Protein AF-A0A5B7EQJ8-F1 (afdb_monomer_lite)

Foldseek 3Di:
DDQPQLDLVNQLVVLVPDDQPDDDDVVRDGSVNSNVCSVVVSVVVSVVVNVQVPDDDDDDDDPDPPPPPPPPPPD

Radius of gyration: 14.71 Å; chains: 1; bounding box: 27×30×37 Å

Organism: Portunus trituberculatus (NCBI:txid210409)

pLDDT: mean 70.99, std 20.44, range [37.06, 91.81]

Structure (mmCIF, N/CA/C/O backbone):
data_AF-A0A5B7EQJ8-F1
#
_entry.id   AF-A0A5B7EQJ8-F1
#
loop_
_atom_site.group_PDB
_atom_site.id
_atom_site.type_symbol
_atom_site.label_atom_id
_atom_site.label_alt_id
_atom_site.label_comp_id
_atom_site.label_asym_id
_atom_site.label_entity_id
_atom_site.label_seq_id
_atom_site.pdbx_PDB_ins_code
_atom_site.Cartn_x
_atom_site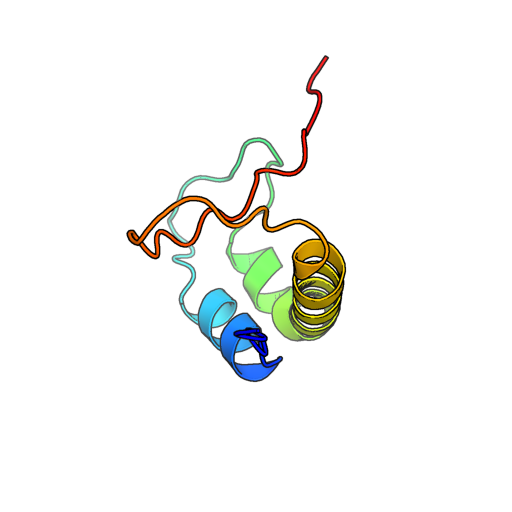.Cartn_y
_atom_site.Cartn_z
_atom_site.occupancy
_atom_site.B_iso_or_equiv
_atom_site.auth_seq_id
_atom_site.auth_comp_id
_atom_site.auth_asym_id
_atom_site.auth_atom_id
_atom_site.pdbx_PDB_model_num
ATOM 1 N N . MET A 1 1 ? -12.648 13.499 23.163 1.00 48.88 1 MET A N 1
ATOM 2 C CA . MET A 1 1 ? -11.800 12.574 22.377 1.00 48.88 1 MET A CA 1
ATOM 3 C C . MET A 1 1 ? -11.729 13.085 20.949 1.00 48.88 1 MET A C 1
ATOM 5 O O . MET A 1 1 ? -12.778 13.335 20.376 1.00 48.88 1 MET A O 1
ATOM 9 N N . LEU A 1 2 ? -10.532 13.304 20.398 1.00 48.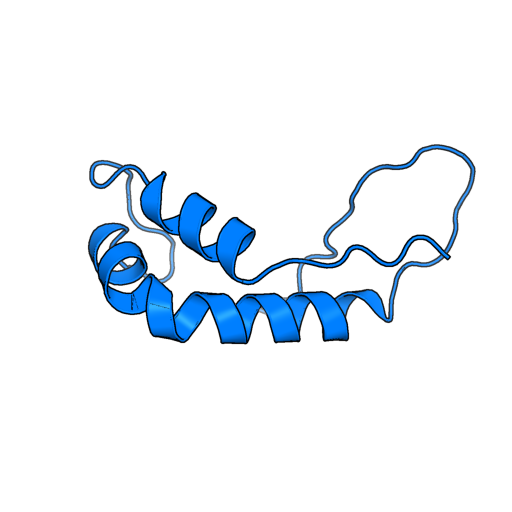94 2 LEU A N 1
ATOM 10 C CA . LEU A 1 2 ? -10.384 13.710 18.997 1.00 48.94 2 LEU A CA 1
ATOM 11 C C . LEU A 1 2 ? -10.233 12.444 18.146 1.00 48.94 2 LEU A C 1
ATOM 13 O O . LEU A 1 2 ? -9.146 11.877 18.071 1.00 48.94 2 LEU A O 1
ATOM 17 N N . THR A 1 3 ? -11.333 11.967 17.571 1.00 56.19 3 THR A N 1
ATOM 18 C CA . THR A 1 3 ? -11.334 10.790 16.694 1.00 56.19 3 THR A CA 1
ATOM 19 C C . THR A 1 3 ? -10.849 11.218 15.314 1.00 56.19 3 THR A C 1
ATOM 21 O O . THR A 1 3 ? -11.594 11.862 14.573 1.00 56.19 3 THR A O 1
ATOM 24 N N . ILE A 1 4 ? -9.603 10.902 14.955 1.00 64.50 4 ILE A N 1
ATOM 25 C CA . ILE A 1 4 ? -9.090 11.210 13.616 1.00 64.50 4 ILE A CA 1
ATOM 26 C C . ILE A 1 4 ? -9.744 10.223 12.653 1.00 64.50 4 ILE A C 1
ATOM 28 O O . ILE A 1 4 ? -9.411 9.038 12.621 1.00 64.50 4 ILE A O 1
ATOM 32 N N . LYS A 1 5 ? -10.718 10.689 11.876 1.00 68.75 5 LYS A N 1
ATOM 33 C CA . LYS A 1 5 ? -11.310 9.887 10.808 1.00 68.75 5 LYS A CA 1
ATOM 34 C C . LYS A 1 5 ? -10.361 9.921 9.616 1.00 68.75 5 LYS A C 1
ATOM 36 O O . LYS A 1 5 ? -10.399 10.857 8.835 1.00 68.75 5 LYS A O 1
ATOM 41 N N . VAL A 1 6 ? -9.503 8.909 9.491 1.00 72.50 6 VAL A N 1
ATOM 42 C CA . VAL A 1 6 ? -8.757 8.690 8.244 1.00 72.50 6 VAL A CA 1
ATOM 43 C C . VAL A 1 6 ? -9.769 8.245 7.193 1.00 72.50 6 VAL A C 1
ATOM 45 O O . VAL A 1 6 ? -10.327 7.145 7.305 1.00 72.50 6 VAL A O 1
ATOM 48 N N . LEU A 1 7 ? -10.060 9.116 6.224 1.00 80.56 7 LEU A N 1
ATOM 49 C CA . LEU A 1 7 ? -10.948 8.797 5.113 1.00 80.56 7 LEU A CA 1
ATOM 50 C C . LEU A 1 7 ? -10.187 7.983 4.064 1.00 80.56 7 LEU A C 1
ATOM 52 O O . LEU A 1 7 ? -8.982 8.137 3.867 1.00 80.56 7 LEU A O 1
ATOM 56 N N . ARG A 1 8 ? -10.911 7.120 3.344 1.00 81.69 8 ARG A N 1
ATOM 57 C CA . ARG A 1 8 ? -10.341 6.338 2.235 1.00 81.69 8 ARG A CA 1
ATOM 58 C C . ARG A 1 8 ? -9.717 7.245 1.167 1.00 81.69 8 ARG A C 1
ATOM 60 O O . ARG A 1 8 ? -8.678 6.895 0.620 1.00 81.69 8 ARG A O 1
ATOM 67 N N . ASN A 1 9 ? -10.338 8.396 0.908 1.00 86.12 9 ASN A N 1
ATOM 68 C CA . ASN A 1 9 ? -9.876 9.368 -0.081 1.00 86.12 9 ASN A CA 1
ATOM 69 C C . ASN A 1 9 ? -8.535 9.996 0.307 1.00 86.12 9 ASN A C 1
ATOM 71 O O . ASN A 1 9 ? -7.678 10.137 -0.557 1.00 86.12 9 ASN A O 1
ATOM 75 N N . ASP A 1 10 ? -8.315 10.281 1.592 1.00 85.69 10 ASP A N 1
ATOM 76 C CA . ASP A 1 10 ? -7.050 10.854 2.067 1.00 85.69 10 ASP A CA 1
ATOM 77 C C . ASP A 1 10 ? -5.897 9.868 1.862 1.00 85.69 10 ASP A C 1
ATOM 79 O O . ASP A 1 10 ? -4.830 10.226 1.366 1.00 85.69 10 ASP A O 1
ATOM 83 N N . ALA A 1 11 ? -6.135 8.591 2.181 1.00 83.50 11 ALA A N 1
ATOM 84 C CA . ALA A 1 11 ? -5.162 7.531 1.940 1.00 83.50 11 ALA A CA 1
ATOM 85 C C . ALA A 1 11 ? -4.894 7.346 0.436 1.00 83.50 11 ALA A C 1
ATOM 87 O O . ALA A 1 11 ? -3.744 7.208 0.030 1.00 83.50 11 ALA A O 1
ATOM 88 N N . PHE A 1 12 ? -5.934 7.390 -0.400 1.00 87.88 12 PHE A N 1
ATOM 89 C CA . PHE A 1 12 ? -5.794 7.267 -1.852 1.00 87.88 12 PHE A CA 1
ATOM 90 C C . PHE A 1 12 ? -5.006 8.437 -2.465 1.00 87.88 12 PHE A C 1
ATOM 92 O O . PHE A 1 12 ? -4.101 8.216 -3.270 1.00 87.88 12 PHE A O 1
ATOM 99 N N . HIS A 1 13 ? -5.277 9.669 -2.026 1.00 89.12 13 HIS A N 1
ATOM 100 C CA . HIS A 1 13 ? -4.509 10.850 -2.425 1.00 89.12 13 HIS A CA 1
ATOM 101 C C . HIS A 1 13 ? -3.040 10.757 -2.002 1.00 89.12 13 HIS A C 1
ATOM 103 O O . HIS A 1 13 ? -2.155 11.112 -2.782 1.00 89.12 13 HIS A O 1
ATOM 109 N N . ALA A 1 14 ? -2.764 10.233 -0.805 1.00 87.56 14 ALA A N 1
ATOM 110 C CA . ALA A 1 14 ? -1.396 10.018 -0.344 1.00 87.56 14 ALA A CA 1
ATOM 111 C C . ALA A 1 14 ? -0.633 9.026 -1.242 1.00 87.56 14 ALA A C 1
ATOM 113 O O . ALA A 1 14 ? 0.537 9.258 -1.547 1.00 87.56 14 ALA A O 1
ATOM 114 N N . PHE A 1 15 ? -1.293 7.965 -1.723 1.00 89.44 15 PHE A N 1
ATOM 115 C CA . PHE A 1 15 ? -0.701 7.046 -2.701 1.00 89.44 15 PHE A CA 1
ATOM 116 C C . PHE A 1 15 ? -0.449 7.711 -4.056 1.00 89.44 15 PHE A C 1
ATOM 118 O O . PHE A 1 15 ? 0.630 7.546 -4.626 1.00 89.44 15 PHE A O 1
ATOM 125 N N . ALA A 1 16 ? -1.403 8.497 -4.562 1.00 87.94 16 ALA A N 1
ATOM 126 C CA . ALA A 1 16 ? -1.251 9.214 -5.829 1.00 87.94 16 ALA A CA 1
ATOM 127 C C . ALA A 1 16 ? -0.044 10.172 -5.813 1.00 87.94 16 ALA A C 1
ATOM 129 O O . ALA A 1 16 ? 0.685 10.266 -6.803 1.00 87.94 16 ALA A O 1
ATOM 130 N N . GLY A 1 17 ? 0.211 10.812 -4.667 1.00 89.50 17 GLY A N 1
ATOM 131 C CA . GLY A 1 17 ? 1.341 11.718 -4.454 1.00 89.50 17 GLY A CA 1
ATOM 132 C C . GLY A 1 17 ? 2.710 11.047 -4.289 1.00 89.50 17 GLY A C 1
ATOM 133 O O . GLY A 1 17 ? 3.708 11.750 -4.133 1.00 89.50 17 GLY A O 1
ATOM 134 N N . LEU A 1 18 ? 2.805 9.711 -4.313 1.00 89.25 18 LEU A N 1
ATOM 135 C CA . LEU A 1 18 ? 4.098 9.030 -4.216 1.00 89.25 18 LEU A CA 1
ATOM 136 C C . LEU A 1 18 ? 4.997 9.382 -5.412 1.00 89.25 18 LEU A C 1
ATOM 138 O O . LEU A 1 18 ? 4.566 9.362 -6.561 1.00 89.25 18 LEU A O 1
ATOM 142 N N . ASN A 1 19 ? 6.276 9.662 -5.171 1.00 88.00 19 ASN A N 1
ATOM 143 C CA . ASN A 1 19 ? 7.236 9.843 -6.258 1.00 88.00 19 ASN A CA 1
ATOM 144 C C . ASN A 1 19 ? 7.738 8.473 -6.738 1.00 88.00 19 ASN A C 1
ATOM 146 O O . ASN A 1 19 ? 8.369 7.750 -5.970 1.00 88.00 19 ASN A O 1
ATOM 150 N N . SER A 1 20 ? 7.498 8.139 -8.008 1.00 82.19 20 SER A N 1
ATOM 151 C CA . SER A 1 20 ? 7.941 6.874 -8.609 1.00 82.19 20 SER A CA 1
ATOM 152 C C . SER A 1 20 ? 9.466 6.751 -8.718 1.00 82.19 20 SER A C 1
ATOM 154 O O . SER A 1 20 ? 9.965 5.638 -8.821 1.00 82.19 20 SER A O 1
ATOM 156 N N . TRP A 1 21 ? 10.200 7.868 -8.659 1.00 83.06 21 TRP A N 1
ATOM 157 C CA . TRP A 1 21 ? 11.669 7.886 -8.689 1.00 83.06 21 TRP A CA 1
ATOM 158 C C . TRP A 1 21 ? 12.295 7.599 -7.315 1.00 83.06 21 TRP A C 1
ATOM 160 O O . TRP A 1 21 ? 13.497 7.386 -7.197 1.00 83.06 21 TRP A O 1
ATOM 170 N N . LYS A 1 22 ? 11.517 7.635 -6.229 1.00 84.00 22 LYS A N 1
ATOM 171 C CA . LYS A 1 22 ? 12.096 7.504 -4.890 1.00 84.00 22 LYS A CA 1
ATOM 172 C C . LYS A 1 22 ? 12.596 6.076 -4.654 1.00 84.00 22 LYS A C 1
ATOM 174 O O . LYS A 1 22 ? 11.944 5.117 -5.058 1.00 84.00 22 LYS A O 1
ATOM 179 N N . ALA A 1 23 ? 13.738 5.966 -3.974 1.0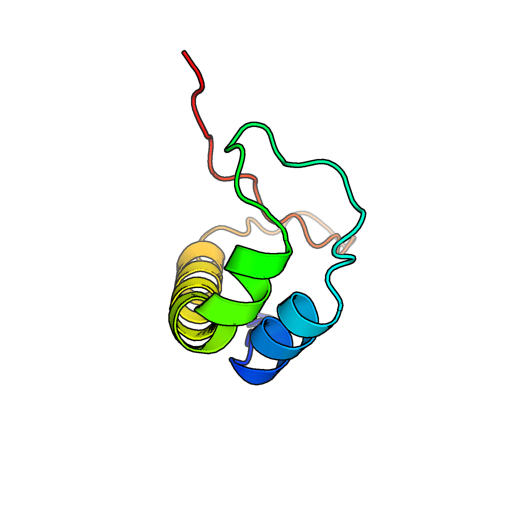0 80.50 23 ALA A N 1
ATOM 180 C CA . ALA A 1 23 ? 14.312 4.684 -3.585 1.00 80.50 23 ALA A CA 1
ATOM 181 C C . ALA A 1 23 ? 13.308 3.842 -2.785 1.00 80.50 23 ALA A C 1
ATOM 183 O O . ALA A 1 23 ? 12.487 4.377 -2.029 1.00 80.50 23 ALA A O 1
ATOM 184 N N . TYR A 1 24 ? 13.392 2.528 -2.974 1.00 88.38 24 TYR A N 1
ATOM 185 C CA . TYR A 1 24 ? 12.530 1.557 -2.315 1.00 88.38 24 TYR A CA 1
ATOM 186 C C . TYR A 1 24 ? 12.771 1.526 -0.808 1.00 88.38 24 TYR A C 1
ATOM 188 O O . TYR A 1 24 ? 13.866 1.830 -0.328 1.00 88.38 24 TYR A O 1
ATOM 196 N N . GLY A 1 25 ? 11.725 1.173 -0.062 1.00 87.88 25 GLY A N 1
ATOM 197 C CA . GLY A 1 25 ? 11.864 0.871 1.354 1.00 87.88 25 GLY A CA 1
ATOM 198 C C . GLY A 1 25 ? 12.642 -0.433 1.575 1.00 87.88 25 GLY A C 1
ATOM 199 O O . GLY A 1 25 ? 12.963 -1.143 0.620 1.00 87.88 25 GLY A O 1
ATOM 200 N N . PRO A 1 26 ? 12.931 -0.789 2.836 1.00 90.31 26 PRO A N 1
ATOM 201 C CA . PRO A 1 26 ? 13.552 -2.073 3.180 1.00 90.31 26 PRO A CA 1
ATOM 202 C C . PRO A 1 26 ? 12.682 -3.282 2.799 1.00 90.31 26 PRO A C 1
ATOM 204 O O . PRO A 1 26 ? 13.176 -4.401 2.724 1.00 90.31 26 PRO A O 1
ATOM 207 N N . ASP A 1 27 ? 11.392 -3.055 2.551 1.00 88.50 27 ASP A N 1
ATOM 208 C CA . ASP A 1 27 ? 10.446 -4.021 1.997 1.00 88.50 27 ASP A CA 1
ATOM 209 C C . ASP A 1 27 ? 10.637 -4.261 0.489 1.00 88.50 27 ASP A C 1
ATOM 211 O O . ASP A 1 27 ? 10.047 -5.188 -0.063 1.00 88.50 27 ASP A O 1
ATOM 215 N N . GLY A 1 28 ? 11.438 -3.433 -0.190 1.00 91.81 28 GLY A N 1
ATOM 216 C CA . GLY A 1 28 ? 11.722 -3.540 -1.619 1.00 91.81 28 GLY A CA 1
ATOM 217 C C . GLY A 1 28 ? 10.532 -3.210 -2.521 1.00 91.81 28 GLY A C 1
ATOM 218 O O . GLY A 1 28 ? 10.629 -3.394 -3.732 1.00 91.81 28 GLY A O 1
ATOM 219 N N . VAL A 1 29 ? 9.412 -2.728 -1.968 1.00 89.25 29 VAL A N 1
ATOM 220 C CA . VAL A 1 29 ? 8.184 -2.487 -2.734 1.00 89.25 29 VAL A CA 1
ATOM 221 C C . VAL A 1 29 ? 8.298 -1.171 -3.512 1.00 89.25 29 VAL A C 1
ATOM 223 O O . VAL A 1 29 ? 8.464 -0.103 -2.912 1.00 89.25 29 VAL A O 1
ATOM 226 N N . PRO A 1 30 ? 8.152 -1.194 -4.849 1.00 90.25 30 PRO A N 1
ATOM 227 C CA . PRO A 1 30 ? 8.195 0.023 -5.643 1.00 90.25 30 PRO A CA 1
ATOM 228 C C . PRO A 1 30 ? 7.012 0.967 -5.388 1.00 90.25 30 PRO A C 1
ATOM 230 O O . PRO A 1 30 ? 5.869 0.507 -5.304 1.00 90.25 30 PRO A O 1
ATOM 233 N N . PRO A 1 31 ? 7.217 2.302 -5.393 1.00 89.94 31 PRO A N 1
ATOM 234 C CA . PRO A 1 31 ? 6.124 3.263 -5.257 1.00 89.94 31 PRO A CA 1
ATOM 235 C C . PRO A 1 31 ? 5.043 3.115 -6.338 1.00 89.94 31 PRO A C 1
ATOM 237 O O . PRO A 1 31 ? 3.874 3.398 -6.085 1.00 89.94 31 PRO A O 1
ATOM 240 N N . ILE A 1 32 ? 5.407 2.642 -7.537 1.00 90.75 32 ILE A N 1
ATOM 241 C CA . ILE A 1 32 ? 4.454 2.377 -8.625 1.00 90.75 32 ILE A CA 1
ATOM 242 C C . ILE A 1 32 ? 3.497 1.223 -8.302 1.00 90.75 32 ILE A C 1
ATOM 244 O O . ILE A 1 32 ? 2.316 1.292 -8.634 1.00 90.75 32 ILE A O 1
ATOM 248 N N . VAL A 1 33 ? 3.972 0.202 -7.584 1.00 90.31 33 VAL A N 1
ATOM 249 C CA . VAL A 1 33 ? 3.129 -0.907 -7.122 1.00 90.31 33 VAL A CA 1
ATOM 250 C C . VAL A 1 33 ? 2.133 -0.391 -6.088 1.00 90.31 33 VAL A C 1
ATOM 252 O O . VAL A 1 33 ? 0.941 -0.667 -6.194 1.00 90.31 33 VAL A O 1
ATOM 255 N N . LEU A 1 34 ? 2.582 0.449 -5.150 1.00 90.19 34 LEU A N 1
ATOM 256 C CA . LEU A 1 34 ? 1.701 1.068 -4.155 1.00 90.19 34 LEU A CA 1
ATOM 257 C C . LEU A 1 34 ? 0.623 1.959 -4.792 1.00 90.19 34 LEU A C 1
ATOM 259 O O . LEU A 1 34 ? -0.525 1.928 -4.352 1.00 90.19 34 LEU A O 1
ATOM 263 N N . LYS A 1 35 ? 0.961 2.708 -5.850 1.00 90.81 35 LYS A N 1
ATOM 264 C CA . LYS A 1 35 ? -0.015 3.483 -6.635 1.00 90.81 35 LYS A CA 1
ATOM 265 C C . LYS A 1 35 ? -1.065 2.593 -7.290 1.00 90.81 35 LYS A C 1
ATOM 267 O O . LYS A 1 35 ? -2.256 2.854 -7.147 1.00 90.81 35 LYS A O 1
ATOM 272 N N . ASN A 1 36 ? -0.635 1.529 -7.963 1.00 91.50 36 ASN A N 1
ATOM 273 C CA . ASN A 1 36 ? -1.542 0.616 -8.661 1.00 91.50 36 ASN A CA 1
ATOM 274 C C . ASN A 1 36 ? -2.449 -0.145 -7.682 1.00 91.50 36 ASN A C 1
ATOM 276 O O . ASN A 1 36 ? -3.623 -0.377 -7.962 1.00 91.50 36 ASN A O 1
ATOM 280 N N . CYS A 1 37 ? -1.933 -0.479 -6.499 1.00 91.06 37 CYS A N 1
ATOM 281 C CA . CYS A 1 37 ? -2.677 -1.179 -5.455 1.00 91.06 37 CYS A CA 1
ATOM 282 C C . CYS A 1 37 ? -3.458 -0.242 -4.514 1.00 91.06 37 CYS A C 1
ATOM 284 O O . CYS A 1 37 ? -4.093 -0.723 -3.571 1.00 91.06 37 CYS A O 1
ATOM 286 N N . ALA A 1 38 ? -3.456 1.076 -4.744 1.00 90.44 38 ALA A N 1
ATOM 287 C CA . ALA A 1 38 ? -4.040 2.059 -3.828 1.00 90.44 38 ALA A CA 1
ATOM 288 C C . ALA A 1 38 ? -5.519 1.782 -3.509 1.00 90.44 38 ALA A C 1
ATOM 290 O O .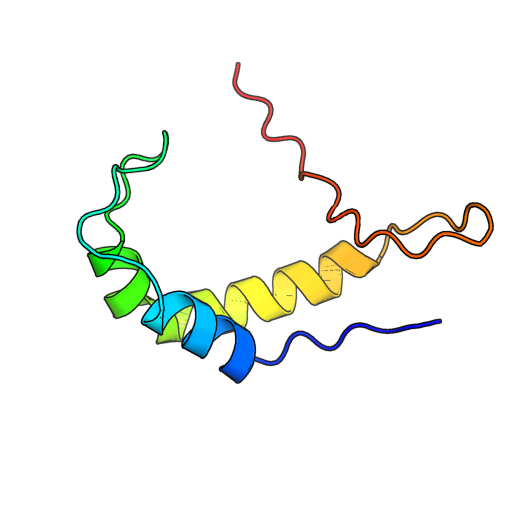 ALA A 1 38 ? -5.961 1.979 -2.377 1.00 90.44 38 ALA A O 1
ATOM 291 N N . SER A 1 39 ? -6.287 1.265 -4.472 1.00 89.81 39 SER A N 1
ATOM 292 C CA . SER A 1 39 ? -7.712 0.946 -4.300 1.00 89.81 39 SER A CA 1
ATOM 293 C C . SER A 1 39 ? -7.961 -0.145 -3.253 1.00 89.81 39 SER A C 1
ATOM 295 O O . SER A 1 39 ? -8.973 -0.084 -2.542 1.00 89.81 39 SER A O 1
ATOM 297 N N . VAL A 1 40 ? -7.022 -1.089 -3.135 1.00 91.00 40 VAL A N 1
ATOM 298 C CA . VAL A 1 40 ? -7.034 -2.228 -2.208 1.00 91.00 40 VAL A CA 1
ATOM 299 C C . VAL A 1 40 ? -6.389 -1.846 -0.875 1.00 91.00 40 VAL A C 1
ATOM 301 O O . VAL A 1 40 ? -6.927 -2.160 0.185 1.00 91.00 40 VAL A O 1
ATOM 304 N N . VAL A 1 41 ? -5.271 -1.115 -0.905 1.00 89.75 41 VAL A N 1
ATOM 305 C CA . VAL A 1 41 ? -4.481 -0.806 0.299 1.00 89.75 41 VAL A CA 1
ATOM 306 C C . VAL A 1 41 ? -5.082 0.349 1.111 1.00 89.75 41 VAL A C 1
ATOM 308 O O . VAL A 1 41 ? -5.108 0.281 2.342 1.00 89.75 41 VAL A O 1
ATOM 311 N N . ALA A 1 42 ? -5.634 1.383 0.467 1.00 88.19 42 ALA A N 1
ATOM 312 C CA . ALA A 1 42 ? -6.235 2.535 1.148 1.00 88.19 42 ALA A CA 1
ATOM 313 C C . ALA A 1 42 ? -7.342 2.174 2.165 1.00 88.19 42 ALA A C 1
ATOM 315 O O . ALA A 1 42 ? -7.275 2.658 3.299 1.00 88.19 42 ALA A O 1
ATOM 316 N N . PRO A 1 43 ? -8.348 1.328 1.848 1.00 88.12 43 PRO A N 1
ATOM 317 C CA . PRO A 1 43 ? -9.364 0.950 2.832 1.00 88.12 43 PRO A CA 1
ATOM 318 C C . PRO A 1 43 ? -8.793 0.099 3.977 1.00 88.12 43 PRO A C 1
ATOM 320 O O . PRO A 1 43 ? -9.255 0.226 5.114 1.00 88.12 43 PRO A O 1
ATOM 323 N N . CYS A 1 44 ? -7.782 -0.735 3.711 1.00 88.00 44 CYS A N 1
ATOM 324 C CA . CYS A 1 44 ? -7.102 -1.533 4.734 1.00 88.00 44 CYS A CA 1
ATOM 325 C C . CYS A 1 44 ? -6.336 -0.640 5.717 1.00 88.00 44 CYS A C 1
ATOM 327 O O . CYS A 1 44 ? -6.499 -0.788 6.929 1.00 88.00 44 CYS A O 1
ATOM 329 N N . LEU A 1 45 ? -5.582 0.339 5.210 1.00 84.19 45 LEU A N 1
ATOM 330 C CA . LEU A 1 45 ? -4.881 1.320 6.037 1.00 84.19 45 LEU A CA 1
ATOM 331 C C . LEU A 1 45 ? -5.847 2.187 6.841 1.00 84.19 45 LEU A C 1
ATOM 333 O O . LEU A 1 45 ? -5.651 2.347 8.041 1.00 84.19 45 LEU A O 1
ATOM 337 N N . ALA A 1 46 ? -6.919 2.697 6.229 1.00 84.00 46 ALA A N 1
ATOM 338 C CA . ALA A 1 46 ? -7.911 3.504 6.940 1.00 84.00 46 ALA A CA 1
ATOM 339 C C . ALA A 1 46 ? -8.509 2.742 8.137 1.00 84.00 46 ALA A C 1
ATOM 341 O O . ALA A 1 46 ? -8.561 3.274 9.247 1.00 84.00 46 ALA A O 1
ATOM 342 N N . LYS A 1 47 ? -8.872 1.464 7.952 1.00 84.00 47 LYS A N 1
ATOM 343 C CA . LYS A 1 47 ? -9.338 0.592 9.044 1.00 84.00 47 LYS A CA 1
ATOM 344 C C . LYS A 1 47 ? -8.246 0.331 10.085 1.00 84.00 47 LYS A C 1
ATOM 346 O O . LYS A 1 47 ? -8.540 0.339 11.279 1.00 84.00 47 LYS A O 1
ATOM 351 N N . LEU A 1 48 ? -7.000 0.111 9.661 1.00 82.56 48 LEU A N 1
ATOM 352 C CA . LEU A 1 48 ? -5.866 -0.115 10.562 1.00 82.56 48 LEU A CA 1
ATOM 353 C C . LEU A 1 48 ? -5.600 1.111 11.446 1.00 82.56 48 LEU A C 1
ATOM 355 O O . LEU A 1 48 ? -5.465 0.966 12.656 1.00 82.56 48 LEU A O 1
ATOM 359 N N . PHE A 1 49 ? -5.592 2.319 10.878 1.00 77.69 49 PHE A N 1
ATOM 360 C CA . PHE A 1 49 ? -5.404 3.564 11.628 1.00 77.69 49 PHE A CA 1
ATOM 361 C C . PHE A 1 49 ? -6.585 3.891 12.543 1.00 77.69 49 PHE A C 1
ATOM 363 O O . PHE A 1 49 ? -6.389 4.461 13.616 1.00 77.69 49 PHE A O 1
ATOM 370 N N . GLN A 1 50 ? -7.808 3.521 12.164 1.00 77.44 50 GLN A N 1
ATOM 371 C CA . GLN A 1 50 ? -8.972 3.634 13.046 1.00 77.44 50 GLN A CA 1
ATOM 372 C C . GLN A 1 50 ? -8.865 2.671 14.239 1.00 77.44 50 GLN A C 1
ATOM 374 O O . GLN A 1 50 ? -9.107 3.082 15.371 1.00 77.44 50 GLN A O 1
ATOM 379 N N . LYS A 1 51 ? -8.427 1.424 14.014 1.00 71.69 51 LYS A N 1
ATOM 380 C CA . LYS A 1 51 ? -8.179 0.444 15.088 1.00 71.69 51 LYS A CA 1
ATOM 381 C C . LYS A 1 51 ? -6.968 0.810 15.960 1.00 71.69 51 LYS A C 1
ATOM 383 O O . LYS A 1 51 ? -7.016 0.643 17.171 1.00 71.69 51 LYS A O 1
ATOM 388 N N . GLY A 1 52 ? -5.895 1.336 15.368 1.00 63.84 52 GLY A N 1
ATOM 389 C CA . GLY A 1 52 ? -4.659 1.722 16.063 1.00 63.84 52 GLY A CA 1
ATOM 390 C C . GLY A 1 52 ? -4.767 3.010 16.890 1.00 63.84 52 GLY A C 1
ATOM 391 O O . GLY A 1 52 ? -3.946 3.251 17.770 1.00 63.84 52 GLY A O 1
ATOM 392 N N . GLN A 1 53 ? -5.805 3.825 16.673 1.00 55.84 53 GLN A N 1
ATOM 393 C CA . GLN A 1 53 ? -6.120 4.980 17.525 1.00 55.84 53 GLN A CA 1
ATOM 394 C C . GLN A 1 53 ? -6.647 4.611 18.919 1.00 55.84 53 GLN A C 1
ATOM 396 O O . GLN A 1 53 ? -6.861 5.501 19.740 1.00 55.84 53 GLN A O 1
ATOM 401 N N . LEU A 1 54 ? -6.784 3.319 19.223 1.00 46.91 54 LEU A N 1
ATOM 402 C CA . LEU A 1 54 ? -7.190 2.824 20.537 1.00 46.91 54 LEU A CA 1
ATOM 403 C C . LEU A 1 54 ? -6.092 2.936 21.618 1.00 46.91 54 LEU A C 1
ATOM 405 O O . LEU A 1 54 ? -6.334 2.587 22.767 1.00 46.91 54 LEU A O 1
ATOM 409 N N . ALA A 1 55 ? -4.905 3.469 21.296 1.00 46.50 55 ALA A N 1
ATOM 410 C CA . ALA A 1 55 ? -3.832 3.687 22.269 1.00 46.50 55 ALA A CA 1
ATOM 411 C C . ALA A 1 55 ? -3.156 5.062 22.112 1.00 46.50 55 ALA A C 1
ATOM 413 O O . ALA A 1 55 ? -1.994 5.168 21.721 1.00 46.50 55 ALA A O 1
ATOM 414 N N . LYS A 1 56 ? -3.861 6.147 22.452 1.00 48.75 56 LYS A N 1
ATOM 415 C CA . LYS A 1 56 ? -3.204 7.420 22.795 1.00 48.75 56 LYS A CA 1
ATOM 416 C C . LYS A 1 56 ? -3.451 7.765 24.256 1.00 48.75 56 LYS A C 1
ATOM 418 O O . LYS A 1 56 ? -4.493 8.304 24.611 1.00 48.75 56 LYS A O 1
ATOM 423 N N . GLY A 1 57 ? -2.452 7.472 25.088 1.00 46.66 57 GLY A N 1
ATOM 424 C CA . GLY A 1 57 ? -2.344 8.030 26.430 1.00 46.66 57 GLY A CA 1
ATOM 425 C C . GLY A 1 57 ? -2.247 9.555 26.362 1.00 46.66 57 GLY A C 1
ATOM 426 O O . GLY A 1 57 ? -1.422 10.110 25.636 1.00 46.66 57 GLY A O 1
ATOM 427 N N . ASN A 1 58 ? -3.121 10.223 27.108 1.00 43.44 58 ASN A N 1
ATOM 428 C CA . ASN A 1 58 ? -3.144 11.669 27.269 1.00 43.44 58 ASN A CA 1
ATOM 429 C C . ASN A 1 58 ? -1.962 12.105 28.149 1.00 43.44 58 ASN A C 1
ATOM 431 O O . ASN A 1 58 ? -1.941 11.798 29.338 1.00 43.44 58 ASN A O 1
ATOM 435 N N . LYS A 1 59 ? -0.987 12.821 27.582 1.00 47.38 59 LYS A N 1
ATOM 436 C CA . LYS A 1 59 ? -0.019 13.600 28.364 1.00 47.38 59 LYS A CA 1
ATOM 437 C C . LYS A 1 59 ? 0.057 15.024 27.812 1.00 47.38 59 LYS A C 1
ATOM 439 O O . LYS A 1 59 ? 0.645 15.271 26.765 1.00 47.38 59 LYS A O 1
ATOM 444 N N . ASN A 1 60 ? -0.577 15.925 28.558 1.00 41.91 60 ASN A N 1
ATOM 445 C CA . ASN A 1 60 ? -0.251 17.337 28.758 1.00 41.91 60 ASN A CA 1
ATOM 446 C C . ASN A 1 60 ? 0.020 18.171 27.488 1.00 41.91 60 ASN A C 1
ATOM 448 O O . ASN A 1 60 ? 1.157 18.359 27.066 1.00 41.91 60 ASN A O 1
ATOM 452 N N . GLY A 1 61 ? -1.046 18.752 26.925 1.00 48.12 61 GLY A N 1
ATOM 453 C CA . GLY A 1 61 ? -1.023 20.077 26.276 1.00 48.12 61 GLY A CA 1
ATOM 454 C C . GLY A 1 61 ? -0.322 20.243 24.920 1.00 48.12 61 GLY A C 1
ATOM 455 O O . GLY A 1 61 ? -0.613 21.211 24.222 1.00 48.12 61 GLY A O 1
ATOM 456 N N . LYS A 1 62 ? 0.538 19.321 24.478 1.00 40.16 62 LYS A N 1
ATOM 457 C CA . LYS A 1 62 ? 1.241 19.413 23.184 1.00 40.16 62 LYS A CA 1
ATOM 458 C C . LYS A 1 62 ? 0.733 18.326 22.237 1.00 40.16 62 LYS A C 1
ATOM 460 O O . LYS A 1 62 ? 1.153 17.174 22.297 1.00 40.16 62 LYS A O 1
ATOM 465 N N . LYS A 1 63 ? -0.206 18.687 21.355 1.00 39.28 63 LYS A N 1
ATOM 466 C CA . LYS A 1 63 ? -0.812 17.782 20.360 1.00 39.28 63 LYS A CA 1
ATOM 467 C C . LYS A 1 63 ? 0.198 17.438 19.256 1.00 39.28 63 LYS A C 1
ATOM 469 O O . LYS A 1 63 ? 0.119 17.958 18.150 1.00 39.28 63 LYS A O 1
ATOM 474 N N . ARG A 1 64 ? 1.156 16.557 19.546 1.00 41.66 64 ARG A N 1
ATOM 475 C CA . ARG A 1 64 ? 2.001 15.925 18.526 1.00 41.66 64 ARG A CA 1
ATOM 476 C C . ARG A 1 64 ? 1.320 14.629 18.096 1.00 41.66 64 ARG A C 1
ATOM 478 O O . ARG A 1 64 ? 1.019 13.775 18.930 1.00 41.66 64 ARG A O 1
ATOM 485 N N . LEU A 1 65 ? 1.033 14.488 16.802 1.00 42.56 65 LEU A N 1
ATOM 486 C CA . LEU A 1 65 ? 0.501 13.253 16.234 1.00 42.56 65 LEU A CA 1
ATOM 487 C C . LEU A 1 65 ? 1.600 12.177 16.266 1.00 42.56 65 LEU A C 1
ATOM 489 O O . LEU A 1 65 ? 2.253 11.913 15.268 1.00 42.56 65 LEU A O 1
ATOM 493 N N . THR A 1 66 ? 1.828 11.560 17.422 1.00 41.50 66 THR A N 1
ATOM 494 C CA . THR A 1 66 ? 2.603 10.324 17.511 1.00 41.50 66 THR A CA 1
ATOM 495 C C . THR A 1 66 ? 1.728 9.207 16.961 1.00 41.50 66 THR A C 1
ATOM 497 O O . THR A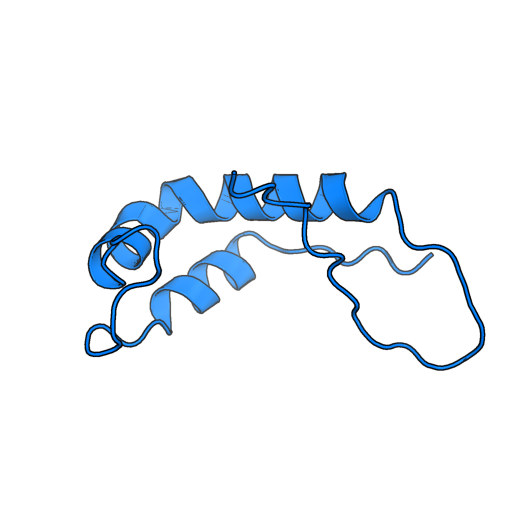 1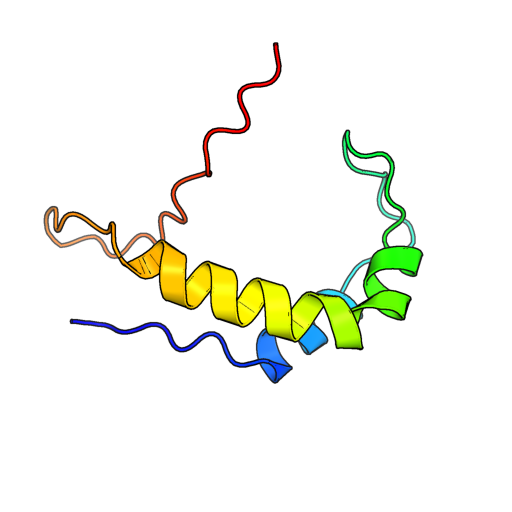 66 ? 0.839 8.690 17.635 1.00 41.50 66 THR A O 1
ATOM 500 N N . VAL A 1 67 ? 1.896 8.888 15.682 1.00 47.84 67 VAL A N 1
ATOM 501 C CA . VAL A 1 67 ? 1.593 7.536 15.215 1.00 47.84 67 VAL A CA 1
ATOM 502 C C . VAL A 1 67 ? 2.612 6.681 15.957 1.00 47.84 67 VAL A C 1
ATOM 504 O O . VAL A 1 67 ? 3.803 6.797 15.680 1.00 47.84 67 VAL A O 1
ATOM 507 N N . LEU A 1 68 ? 2.200 5.963 17.007 1.00 41.81 68 LEU A N 1
ATOM 508 C CA . LEU A 1 68 ? 3.122 5.030 17.646 1.00 41.81 68 LEU A CA 1
ATOM 509 C C . LEU A 1 68 ? 3.553 4.055 16.546 1.00 41.81 68 LEU A C 1
ATOM 511 O O . LEU A 1 68 ? 2.672 3.480 15.900 1.00 41.81 68 LEU A O 1
ATOM 515 N N . PRO A 1 69 ? 4.860 3.914 16.267 1.00 41.06 69 PRO A N 1
ATOM 516 C CA . PRO A 1 69 ? 5.305 2.882 15.357 1.00 41.06 69 PRO A CA 1
ATOM 517 C C . PRO A 1 69 ? 4.821 1.564 15.957 1.00 41.06 69 PRO A C 1
ATOM 519 O O . PRO A 1 69 ? 5.149 1.236 17.099 1.00 41.06 69 PRO A O 1
ATOM 522 N N . PHE A 1 70 ? 3.991 0.831 15.214 1.00 39.22 70 PHE A N 1
ATOM 523 C CA . PHE A 1 70 ? 3.827 -0.591 15.480 1.00 39.22 70 PHE A CA 1
ATOM 524 C C . PHE A 1 70 ? 5.243 -1.168 15.598 1.00 39.22 70 PHE A C 1
ATOM 526 O O . PHE A 1 70 ? 6.078 -0.843 14.746 1.00 39.22 70 PHE A O 1
ATOM 533 N N . PRO A 1 71 ? 5.567 -1.947 16.641 1.00 37.06 71 PRO A N 1
ATOM 534 C CA . PRO A 1 71 ? 6.899 -2.500 16.760 1.00 37.06 71 PRO A CA 1
ATOM 535 C C . PRO A 1 71 ? 7.051 -3.554 15.661 1.00 37.06 71 PRO A C 1
ATOM 537 O O . PRO A 1 71 ? 6.704 -4.716 15.862 1.00 37.06 71 PRO A O 1
ATOM 540 N N . LEU A 1 72 ? 7.561 -3.163 14.489 1.00 40.12 72 LEU A N 1
ATOM 541 C CA . LEU A 1 72 ? 8.220 -4.107 13.599 1.00 40.12 72 LEU A CA 1
ATOM 542 C C . LEU A 1 72 ? 9.488 -4.532 14.333 1.00 40.12 72 LEU A C 1
ATOM 544 O O . LEU A 1 72 ? 10.522 -3.869 14.289 1.00 40.12 72 LEU A O 1
ATOM 548 N N . LYS A 1 73 ? 9.360 -5.617 15.095 1.00 39.12 73 LYS A N 1
ATOM 549 C CA . LYS A 1 73 ? 10.492 -6.362 15.625 1.00 39.12 73 LYS A CA 1
ATOM 550 C C . LYS A 1 73 ? 11.177 -6.999 14.415 1.00 39.12 73 LYS A C 1
ATOM 552 O O . LYS A 1 73 ? 10.791 -8.079 13.979 1.00 39.12 73 LYS A O 1
ATOM 557 N N . VAL A 1 74 ? 12.125 -6.278 13.826 1.00 38.56 74 VAL A N 1
ATOM 558 C CA . VAL A 1 74 ? 13.081 -6.860 12.884 1.00 38.56 74 VAL A CA 1
ATOM 559 C C . VAL A 1 74 ? 14.110 -7.580 13.749 1.00 38.56 74 VAL A C 1
ATOM 561 O O . VAL A 1 74 ? 14.686 -6.971 14.652 1.00 38.56 74 VAL A O 1
ATOM 564 N N . LYS A 1 75 ? 14.192 -8.895 13.566 1.00 41.72 75 LYS A N 1
ATOM 565 C CA . LYS A 1 75 ? 15.108 -9.789 14.270 1.00 41.72 75 LYS A CA 1
ATOM 566 C C . LYS A 1 75 ? 16.471 -9.787 13.595 1.00 41.72 75 LYS A C 1
ATOM 568 O O . LYS A 1 75 ? 16.486 -9.642 12.354 1.00 41.72 75 LYS A O 1
#

Sequence (75 aa):
MLTIKVLRNDAFHAFAGLNSWKAYGPDGVPPIVLKNCASVVAPCLAKLFQKGQLAKGNKNGKKRLTVLPFPLKVK

Secondary structure (DSSP, 8-state):
-------HHHHHHHHHT--TTSPP-TT---HHHHHHTHHHHHHHHHHHHHHHTT-----TT------PPP-----